Protein AF-A0A8T7D596-F1 (afdb_monomer)

Structure (mmCIF, N/CA/C/O backbone):
data_AF-A0A8T7D596-F1
#
_entry.id   AF-A0A8T7D596-F1
#
loop_
_atom_site.group_PDB
_atom_site.id
_atom_site.type_symbol
_atom_site.label_atom_id
_atom_site.label_alt_id
_atom_site.label_comp_id
_atom_site.label_asym_id
_atom_site.label_entity_id
_atom_site.label_seq_id
_atom_site.pdbx_PDB_ins_code
_atom_site.Cartn_x
_atom_site.Cartn_y
_atom_site.Cartn_z
_atom_site.occupancy
_atom_site.B_iso_or_equiv
_atom_site.auth_seq_id
_atom_site.auth_comp_id
_atom_site.auth_asym_id
_atom_site.auth_atom_id
_atom_site.pdbx_PDB_model_num
ATOM 1 N N . HIS A 1 1 ? -14.783 -29.725 -1.179 1.00 36.62 1 HIS A N 1
ATOM 2 C CA . HIS A 1 1 ? -14.283 -28.691 -2.095 1.00 36.62 1 HIS A CA 1
ATOM 3 C C . HIS A 1 1 ? -14.142 -27.415 -1.295 1.00 36.62 1 HIS A C 1
ATOM 5 O O . HIS A 1 1 ? -15.150 -26.795 -0.992 1.00 36.62 1 HIS A O 1
ATOM 11 N N . VAL A 1 2 ? -12.926 -27.113 -0.842 1.00 38.28 2 VAL A N 1
ATOM 12 C CA . VAL A 1 2 ? -12.591 -25.760 -0.389 1.00 38.28 2 VAL A CA 1
ATOM 13 C C . VAL A 1 2 ? -12.392 -24.986 -1.686 1.00 38.28 2 VAL A C 1
ATOM 15 O O . VAL A 1 2 ? -11.626 -25.445 -2.530 1.00 38.28 2 VAL A O 1
ATOM 18 N N . ALA A 1 3 ? -13.196 -23.951 -1.916 1.00 43.12 3 ALA A N 1
ATOM 19 C CA . ALA A 1 3 ? -12.991 -23.078 -3.061 1.00 43.12 3 ALA A CA 1
ATOM 20 C C . ALA A 1 3 ? -11.609 -22.438 -2.895 1.00 43.12 3 ALA A C 1
ATOM 22 O O . ALA A 1 3 ? -11.328 -21.890 -1.829 1.00 43.12 3 ALA A O 1
ATOM 23 N N . GLU A 1 4 ? -10.745 -22.577 -3.897 1.00 40.72 4 GLU A N 1
ATOM 24 C CA . GLU A 1 4 ? -9.570 -21.720 -4.026 1.00 40.72 4 GLU A CA 1
ATOM 25 C C . GLU A 1 4 ? -10.109 -20.299 -4.168 1.00 40.72 4 GLU A C 1
ATOM 27 O O . GLU A 1 4 ? -10.703 -19.947 -5.185 1.00 40.72 4 GLU A O 1
ATOM 32 N N . ILE A 1 5 ? -10.031 -19.534 -3.083 1.00 49.66 5 ILE A N 1
ATOM 33 C CA . ILE A 1 5 ? -10.288 -18.100 -3.117 1.00 49.66 5 ILE A CA 1
ATOM 34 C C . ILE A 1 5 ? -9.067 -17.517 -3.820 1.00 49.66 5 ILE A C 1
ATOM 36 O O . ILE A 1 5 ? -7.945 -17.793 -3.389 1.00 49.66 5 ILE A O 1
ATOM 40 N N . SER A 1 6 ? -9.274 -16.779 -4.914 1.00 60.78 6 SER A N 1
ATOM 41 C CA . SER A 1 6 ? -8.172 -16.062 -5.560 1.00 60.78 6 SER A CA 1
ATOM 42 C C . SER A 1 6 ? -7.499 -15.149 -4.531 1.00 60.78 6 SER A C 1
ATOM 44 O O . SER A 1 6 ? -8.153 -14.651 -3.604 1.00 60.78 6 SER A O 1
ATOM 46 N N . ASN A 1 7 ? -6.196 -14.916 -4.670 1.00 63.38 7 ASN A N 1
ATOM 47 C CA . ASN A 1 7 ? -5.487 -13.978 -3.797 1.00 63.38 7 ASN A CA 1
ATOM 48 C C . ASN A 1 7 ? -6.149 -12.584 -3.837 1.00 63.38 7 ASN A C 1
ATOM 50 O O . ASN A 1 7 ? -6.273 -11.938 -2.795 1.00 63.38 7 ASN A O 1
ATOM 54 N N . ASP A 1 8 ? -6.697 -12.192 -4.988 1.00 63.66 8 ASP A N 1
ATOM 55 C CA . ASP A 1 8 ? -7.373 -10.905 -5.201 1.00 63.66 8 ASP A CA 1
ATOM 56 C C . ASP A 1 8 ? -8.656 -10.778 -4.369 1.00 63.66 8 ASP A C 1
ATOM 58 O O . ASP A 1 8 ? -8.871 -9.777 -3.684 1.00 63.66 8 ASP A O 1
ATOM 62 N N . ASP A 1 9 ? -9.479 -11.833 -4.342 1.00 72.81 9 ASP A N 1
ATOM 63 C CA . ASP A 1 9 ? -10.715 -11.880 -3.550 1.00 72.81 9 ASP A CA 1
ATOM 64 C C . ASP A 1 9 ? -10.412 -11.817 -2.044 1.00 72.81 9 ASP A C 1
ATOM 66 O O . ASP A 1 9 ? -11.162 -11.225 -1.257 1.00 72.81 9 ASP A O 1
ATOM 70 N N . SER A 1 10 ? -9.286 -12.407 -1.632 1.00 76.56 10 SER A N 1
ATOM 71 C CA . SER A 1 10 ? -8.830 -12.386 -0.240 1.00 76.56 10 SER A CA 1
ATOM 72 C C . SER A 1 10 ? -8.389 -10.982 0.183 1.00 76.56 10 SER A C 1
ATOM 74 O O . SER A 1 10 ? -8.776 -10.521 1.258 1.00 76.56 10 SER A O 1
ATOM 76 N N . ILE A 1 11 ? -7.641 -10.273 -0.668 1.00 77.00 11 ILE A N 1
ATOM 77 C CA . ILE A 1 11 ? -7.173 -8.903 -0.404 1.00 77.00 11 ILE A CA 1
ATOM 78 C C . ILE A 1 11 ? -8.340 -7.909 -0.405 1.00 77.00 11 ILE A C 1
ATOM 80 O O . ILE A 1 11 ? -8.472 -7.126 0.538 1.00 77.00 11 ILE A O 1
ATOM 84 N N . ALA A 1 12 ? -9.245 -7.994 -1.385 1.00 80.75 12 ALA A N 1
ATOM 85 C CA . ALA A 1 12 ? -10.454 -7.171 -1.431 1.00 80.75 12 ALA A CA 1
ATOM 86 C C . ALA A 1 12 ? -11.304 -7.325 -0.157 1.00 80.75 12 ALA A C 1
ATOM 88 O O . ALA A 1 12 ? -11.791 -6.343 0.408 1.00 80.75 12 ALA A O 1
ATOM 89 N N . THR A 1 13 ? -11.426 -8.556 0.349 1.00 85.94 13 THR A N 1
ATOM 90 C CA . THR A 1 13 ? -12.139 -8.837 1.603 1.00 85.94 13 THR A CA 1
ATOM 91 C C . THR A 1 13 ? -11.448 -8.200 2.815 1.00 85.94 13 THR A C 1
ATOM 93 O O . THR A 1 13 ? -12.126 -7.701 3.714 1.00 85.94 13 THR A O 1
ATOM 96 N N . ILE A 1 14 ? -10.110 -8.189 2.858 1.00 86.94 14 ILE A N 1
ATOM 97 C CA . ILE A 1 14 ? -9.341 -7.550 3.940 1.00 86.94 14 ILE A CA 1
ATOM 98 C C . ILE A 1 14 ? -9.596 -6.039 3.969 1.00 86.94 14 ILE A C 1
ATOM 100 O O . ILE A 1 14 ? -9.818 -5.491 5.051 1.00 86.94 14 ILE A O 1
ATOM 104 N N . ILE A 1 15 ? -9.599 -5.385 2.805 1.00 86.56 15 ILE A N 1
ATOM 105 C CA . ILE A 1 15 ? -9.846 -3.940 2.682 1.00 86.56 15 ILE A CA 1
ATOM 106 C C . ILE A 1 15 ? -11.251 -3.605 3.184 1.00 86.56 15 ILE A C 1
ATOM 108 O O . ILE A 1 15 ? -11.392 -2.830 4.128 1.00 86.56 15 ILE A O 1
ATOM 112 N N . GLN A 1 16 ? -12.273 -4.282 2.652 1.00 88.88 16 GLN A N 1
ATOM 113 C CA . GLN A 1 16 ? -13.666 -4.081 3.068 1.00 88.88 16 GLN A CA 1
ATOM 114 C C . GLN A 1 16 ? -13.861 -4.308 4.571 1.00 88.88 16 GLN A C 1
ATOM 116 O O . GLN A 1 16 ? -14.632 -3.604 5.226 1.00 88.88 16 GLN A O 1
ATOM 121 N N . LEU A 1 17 ? -13.157 -5.290 5.144 1.00 91.62 17 LEU A N 1
ATOM 122 C CA . LEU A 1 17 ? -13.192 -5.532 6.580 1.00 91.62 17 LEU A CA 1
ATOM 123 C C . LEU A 1 17 ? -12.583 -4.364 7.365 1.00 91.62 17 LEU A C 1
ATOM 125 O O . LEU A 1 17 ? -13.165 -3.962 8.372 1.00 91.62 17 LEU A O 1
ATOM 129 N N . GLN A 1 18 ? -11.437 -3.821 6.943 1.00 92.06 18 GL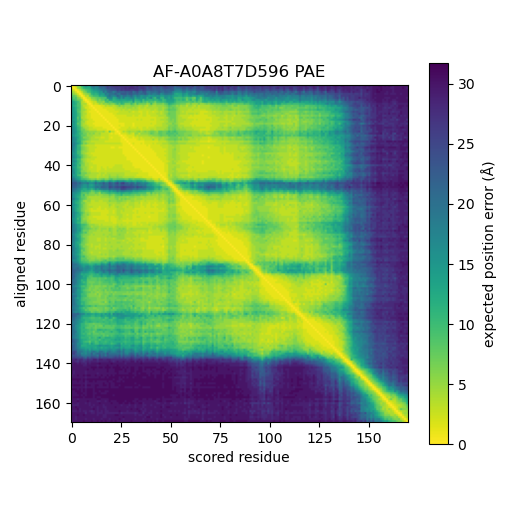N A N 1
ATOM 130 C CA . GLN A 1 18 ? -10.836 -2.670 7.625 1.00 92.06 18 GLN A CA 1
ATOM 131 C C . GLN A 1 18 ? -11.708 -1.420 7.507 1.00 92.06 18 GLN A C 1
ATOM 133 O O . GLN A 1 18 ? -11.946 -0.765 8.520 1.00 92.06 18 GLN A O 1
ATOM 138 N N . GLU A 1 19 ? -12.260 -1.134 6.330 1.00 92.44 19 GLU A N 1
ATOM 139 C CA . GLU A 1 19 ? -13.207 -0.031 6.129 1.00 92.44 19 GLU A CA 1
ATOM 140 C C . GLU A 1 19 ? -14.424 -0.176 7.046 1.00 92.44 19 GLU A C 1
ATOM 142 O O . GLU A 1 19 ? -14.762 0.739 7.800 1.00 92.44 19 GLU A O 1
ATOM 147 N N . TRP A 1 20 ? -15.031 -1.366 7.091 1.00 94.81 20 TRP A N 1
ATOM 148 C CA . TRP A 1 20 ? -16.153 -1.633 7.987 1.00 94.81 20 TRP A CA 1
ATOM 149 C C . TRP A 1 20 ? -15.770 -1.462 9.465 1.00 94.81 20 TRP A C 1
ATOM 151 O O . TRP A 1 20 ? -16.541 -0.895 10.247 1.00 94.81 20 TRP A O 1
ATOM 161 N N . ILE A 1 21 ? -14.571 -1.902 9.867 1.00 92.25 21 ILE A N 1
ATOM 162 C CA . ILE A 1 21 ? -14.059 -1.688 11.227 1.00 92.25 21 ILE A CA 1
ATOM 163 C C . ILE A 1 21 ? -13.954 -0.193 11.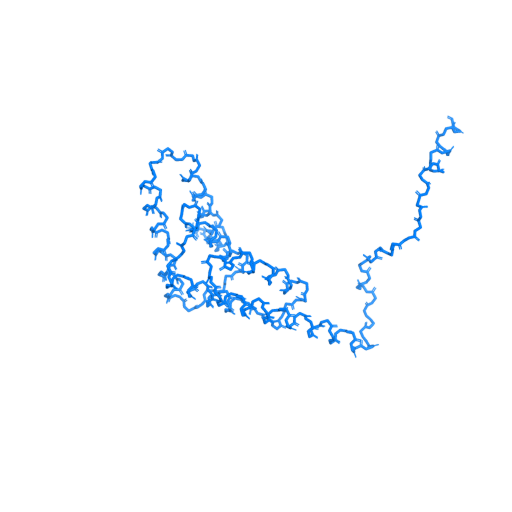526 1.00 92.25 21 ILE A C 1
ATOM 165 O O . ILE A 1 21 ? -14.377 0.252 12.597 1.00 92.25 21 ILE A O 1
ATOM 169 N N . VAL A 1 22 ? -13.424 0.598 10.601 1.00 91.19 22 VAL A N 1
ATOM 170 C CA . VAL A 1 22 ? -13.226 2.034 10.791 1.00 91.19 22 VAL A CA 1
ATOM 171 C C . VAL A 1 22 ? -14.551 2.786 10.826 1.00 91.19 22 VAL A C 1
ATOM 173 O O . VAL A 1 22 ? -14.741 3.618 11.718 1.00 91.19 22 VAL A O 1
ATOM 176 N N . GLU A 1 23 ? -15.484 2.464 9.940 1.00 92.50 23 GLU A N 1
ATOM 177 C CA . GLU A 1 23 ? -16.686 3.270 9.722 1.00 92.50 23 GLU A CA 1
ATOM 178 C C . GLU A 1 23 ? -17.916 2.779 10.493 1.00 92.50 23 GLU A C 1
ATOM 180 O O . GLU A 1 23 ? -18.731 3.593 10.922 1.00 92.50 23 GLU A O 1
ATOM 185 N N . SER A 1 24 ? -18.055 1.466 10.699 1.00 91.75 24 SER A N 1
ATOM 186 C CA . SER A 1 24 ? -19.348 0.847 11.040 1.00 91.75 24 SER A CA 1
ATOM 187 C C . SER A 1 24 ? -19.345 -0.070 12.270 1.00 91.75 24 SER A C 1
ATOM 189 O O . SER A 1 24 ? -20.412 -0.471 12.725 1.00 91.75 24 SER A O 1
ATOM 191 N N . SER A 1 25 ? -18.186 -0.428 12.831 1.00 89.62 25 SER A N 1
ATOM 192 C CA . SER A 1 25 ? -18.099 -1.477 13.870 1.00 89.62 25 SER A CA 1
ATOM 193 C C . SER A 1 25 ? -18.516 -1.078 15.291 1.00 89.62 25 SER A C 1
ATOM 195 O O . SER A 1 25 ? -18.495 -1.926 16.183 1.00 89.62 25 SER A O 1
ATOM 197 N N . ASP A 1 26 ? -18.819 0.198 15.547 1.00 95.50 26 ASP A N 1
ATOM 198 C CA . ASP A 1 26 ? -18.981 0.779 16.894 1.00 95.50 26 ASP A CA 1
ATOM 199 C C . ASP A 1 26 ? -17.784 0.551 17.849 1.00 95.50 26 ASP A C 1
ATOM 201 O O . ASP A 1 26 ? -17.855 0.864 19.042 1.00 95.50 26 ASP A O 1
ATOM 205 N N . TRP A 1 27 ? -16.651 0.031 17.357 1.00 95.56 27 TRP A N 1
ATOM 206 C CA . TRP A 1 27 ? -15.475 -0.212 18.185 1.00 95.56 27 TRP A CA 1
ATOM 207 C C . TRP A 1 27 ? -14.892 1.101 18.692 1.00 95.56 27 TRP A C 1
ATOM 209 O O . TRP A 1 27 ? -14.858 2.121 17.996 1.00 95.56 27 TRP A O 1
ATOM 219 N N . ASN A 1 28 ? -14.376 1.077 19.919 1.00 95.75 28 ASN A N 1
ATOM 220 C CA . ASN A 1 28 ? -13.604 2.211 20.401 1.00 95.75 28 ASN A CA 1
ATOM 221 C C . ASN A 1 28 ? -12.280 2.313 19.623 1.00 95.75 28 ASN A C 1
ATOM 223 O O . ASN A 1 28 ? -11.798 1.348 19.027 1.00 95.75 28 ASN A O 1
ATOM 227 N N . TYR A 1 29 ? -11.666 3.495 19.663 1.00 92.94 29 TYR A N 1
ATOM 228 C CA . TYR A 1 29 ? -10.413 3.759 18.955 1.00 92.94 29 TYR A CA 1
ATOM 229 C C . TYR A 1 29 ? -9.295 2.761 19.311 1.00 92.94 29 TYR A C 1
ATOM 231 O O . TYR A 1 29 ? -8.551 2.331 18.436 1.00 92.94 29 TYR A O 1
ATOM 239 N N . GLY A 1 30 ? -9.197 2.345 20.578 1.00 94.88 30 GLY A N 1
ATOM 240 C CA . GLY A 1 30 ? -8.173 1.397 21.021 1.00 94.88 30 GLY A CA 1
ATOM 241 C C . GLY A 1 30 ? -8.318 0.009 20.393 1.00 94.88 30 GLY A C 1
ATOM 242 O O . GLY A 1 30 ? -7.314 -0.610 20.041 1.00 94.88 30 GLY A O 1
ATOM 243 N N . ASP A 1 31 ? -9.549 -0.468 20.216 1.00 95.12 31 ASP A N 1
ATOM 244 C CA . ASP A 1 31 ? -9.825 -1.758 19.582 1.00 95.12 31 ASP A CA 1
ATOM 245 C C . ASP A 1 31 ? -9.600 -1.703 18.066 1.00 95.12 31 ASP A C 1
ATOM 247 O O . ASP A 1 31 ? -9.000 -2.626 17.513 1.00 95.12 31 ASP A O 1
ATOM 251 N N . LYS A 1 32 ? -9.956 -0.586 17.416 1.00 94.38 32 LYS A N 1
ATOM 252 C CA . LYS A 1 32 ? -9.621 -0.329 16.004 1.00 94.38 32 LYS A CA 1
ATOM 253 C C . LYS A 1 32 ? -8.108 -0.384 15.775 1.00 94.38 32 LYS A C 1
ATOM 255 O O . LYS A 1 32 ? -7.639 -1.166 14.953 1.00 94.38 32 LYS A O 1
ATOM 260 N N . VAL A 1 33 ? -7.331 0.355 16.573 1.00 93.31 33 VAL A N 1
ATOM 261 C CA . VAL A 1 33 ? -5.858 0.345 16.495 1.00 93.31 33 VAL A CA 1
ATOM 262 C C . VAL A 1 33 ? -5.292 -1.057 16.729 1.00 93.31 33 VAL A C 1
ATOM 264 O O . VAL A 1 33 ? -4.373 -1.474 16.031 1.00 93.31 33 VAL A O 1
ATOM 267 N N . ARG A 1 34 ? -5.827 -1.819 17.693 1.00 93.19 34 ARG A N 1
ATOM 268 C CA . ARG A 1 34 ? -5.361 -3.194 17.945 1.00 93.19 34 ARG A CA 1
ATOM 269 C C . ARG A 1 34 ? -5.620 -4.105 16.743 1.00 93.19 34 ARG A C 1
ATOM 271 O O . ARG A 1 34 ? -4.784 -4.956 16.439 1.00 93.19 34 ARG A O 1
ATOM 278 N N . SER A 1 35 ? -6.755 -3.925 16.075 1.00 94.12 35 SER A N 1
ATOM 279 C CA . SER A 1 35 ? -7.092 -4.660 14.858 1.00 94.12 35 SER A CA 1
ATOM 280 C C . SER A 1 35 ? -6.127 -4.344 13.719 1.00 94.12 35 SER A C 1
ATOM 282 O O . SER A 1 35 ? -5.560 -5.267 13.139 1.00 94.12 35 SER A O 1
ATOM 284 N N . GLU A 1 36 ? -5.871 -3.062 13.455 1.00 93.31 36 GLU A N 1
ATOM 285 C CA . GLU A 1 36 ? -4.909 -2.640 12.429 1.00 93.31 36 GLU A CA 1
ATOM 286 C C . GLU A 1 36 ? -3.505 -3.184 12.724 1.00 93.31 36 GLU A C 1
ATOM 288 O O . GLU A 1 36 ? -2.853 -3.748 11.852 1.00 93.31 36 GLU A O 1
ATOM 293 N N . MET A 1 37 ? -3.047 -3.103 13.978 1.00 91.69 37 MET A N 1
ATOM 294 C CA . MET A 1 37 ? -1.738 -3.638 14.376 1.00 91.69 37 MET A CA 1
ATOM 295 C C . MET A 1 37 ? -1.646 -5.156 14.198 1.00 91.69 37 MET A C 1
ATOM 297 O O . MET A 1 37 ? -0.579 -5.672 13.868 1.00 91.69 37 MET A O 1
ATOM 301 N N . SER A 1 38 ? -2.757 -5.872 14.386 1.00 93.31 38 SER A N 1
ATOM 302 C CA . SER A 1 38 ? -2.817 -7.315 14.135 1.00 93.31 38 SER A CA 1
ATOM 303 C C . SER A 1 38 ? -2.708 -7.618 12.639 1.00 93.31 38 SER A C 1
ATOM 305 O O . SER A 1 38 ? -1.963 -8.519 12.259 1.00 93.31 38 SER A O 1
ATOM 307 N N . LEU A 1 39 ? -3.379 -6.830 11.790 1.00 93.31 39 LEU A N 1
ATOM 308 C CA . LEU A 1 39 ? -3.257 -6.934 10.334 1.00 93.31 39 LEU A CA 1
ATOM 309 C C . LEU A 1 39 ? -1.828 -6.627 9.865 1.00 93.31 39 LEU A C 1
ATOM 311 O O . LEU A 1 39 ? -1.249 -7.403 9.113 1.00 93.31 39 LEU A O 1
ATOM 315 N N . ARG A 1 40 ? -1.217 -5.550 10.368 1.00 93.31 40 ARG A N 1
ATOM 316 C CA . ARG A 1 40 ? 0.178 -5.187 10.068 1.00 93.31 40 ARG A CA 1
ATOM 317 C C . ARG A 1 40 ? 1.162 -6.291 10.436 1.00 93.31 40 ARG A C 1
ATOM 319 O O . ARG A 1 40 ? 2.069 -6.578 9.664 1.00 93.31 40 ARG A O 1
ATOM 326 N N . ALA A 1 41 ? 0.990 -6.913 11.602 1.00 90.81 41 ALA A N 1
ATOM 327 C CA . ALA A 1 41 ? 1.841 -8.018 12.033 1.00 90.81 41 ALA A CA 1
ATOM 328 C C . ALA A 1 41 ? 1.669 -9.260 11.144 1.00 90.81 41 ALA A C 1
ATOM 330 O O . ALA A 1 41 ? 2.657 -9.919 10.820 1.00 90.81 41 ALA A O 1
ATOM 331 N N . ALA A 1 42 ? 0.434 -9.559 10.726 1.00 89.75 42 ALA A N 1
ATOM 332 C CA . ALA A 1 42 ? 0.152 -10.651 9.801 1.00 89.75 42 ALA A CA 1
ATOM 333 C C . ALA A 1 42 ? 0.787 -10.402 8.424 1.00 89.75 42 ALA A C 1
ATOM 335 O O . ALA A 1 42 ? 1.490 -11.274 7.924 1.00 89.75 42 ALA A O 1
ATOM 336 N N . LEU A 1 43 ? 0.627 -9.200 7.861 1.00 88.81 43 LEU A N 1
ATOM 337 C CA . LEU A 1 43 ? 1.249 -8.834 6.585 1.00 88.81 43 LEU A CA 1
ATOM 338 C C . LEU A 1 43 ? 2.771 -8.851 6.661 1.00 88.81 43 LEU A C 1
ATOM 340 O O . LEU A 1 43 ? 3.408 -9.391 5.768 1.00 88.81 43 LEU A O 1
ATOM 344 N N . LEU A 1 44 ? 3.367 -8.327 7.736 1.00 88.31 44 LEU A N 1
ATOM 345 C CA . LEU A 1 44 ? 4.817 -8.391 7.911 1.00 88.31 44 LEU A CA 1
ATOM 346 C C . LEU A 1 44 ? 5.306 -9.844 7.902 1.00 88.31 44 LEU A C 1
ATOM 348 O O . LEU A 1 44 ? 6.307 -10.148 7.260 1.00 88.31 44 LEU A O 1
ATOM 352 N N . SER A 1 45 ? 4.592 -10.741 8.588 1.00 86.69 45 SER A N 1
ATOM 353 C CA . SER A 1 45 ? 4.905 -12.169 8.580 1.00 86.69 45 SER A CA 1
ATOM 354 C C . SER A 1 45 ? 4.780 -12.762 7.179 1.00 86.69 45 SER A C 1
ATOM 356 O O . SER A 1 45 ? 5.666 -13.506 6.773 1.00 86.69 45 SER A O 1
ATOM 358 N N . GLU A 1 46 ? 3.716 -12.443 6.447 1.00 84.69 46 GLU A N 1
ATOM 359 C CA . GLU A 1 46 ? 3.449 -12.998 5.118 1.00 84.69 46 GLU A CA 1
ATOM 360 C C . GLU A 1 46 ? 4.489 -12.533 4.089 1.00 84.69 46 GLU A C 1
ATOM 362 O O . GLU A 1 46 ? 5.149 -13.361 3.460 1.00 84.69 46 GLU A O 1
ATOM 367 N N . LEU A 1 47 ? 4.718 -11.217 4.013 1.00 82.56 47 LEU A N 1
ATOM 368 C CA . LEU A 1 47 ? 5.684 -10.590 3.105 1.00 82.56 47 LEU A CA 1
ATOM 369 C C . LEU A 1 47 ? 7.135 -10.996 3.415 1.00 82.56 47 LEU A C 1
ATOM 371 O O . LEU A 1 47 ? 7.970 -11.028 2.518 1.00 82.56 47 LEU A O 1
ATOM 375 N N . SER A 1 48 ? 7.447 -11.323 4.676 1.00 78.56 48 SER A N 1
ATOM 376 C CA . SER A 1 48 ? 8.794 -11.764 5.075 1.00 78.56 48 SER A CA 1
ATOM 377 C C . SER A 1 48 ? 9.028 -13.271 4.923 1.00 78.56 48 SER A C 1
ATOM 379 O O . SER A 1 48 ? 10.181 -13.699 4.866 1.00 78.56 48 SER A O 1
ATOM 381 N N . SER A 1 49 ? 7.972 -14.095 4.944 1.00 70.25 49 SER A N 1
ATOM 382 C CA . SER A 1 49 ? 8.092 -15.565 5.015 1.00 70.25 49 SER A CA 1
ATOM 383 C C . SER A 1 49 ? 7.975 -16.247 3.659 1.00 70.25 49 SER A C 1
ATOM 385 O O . SER A 1 49 ? 8.610 -17.281 3.443 1.00 70.25 49 SER A O 1
ATOM 387 N N . ASN A 1 50 ? 7.180 -15.684 2.753 1.00 57.34 50 ASN A N 1
ATOM 388 C CA . ASN A 1 50 ? 7.017 -16.214 1.412 1.00 57.34 50 ASN A CA 1
ATOM 389 C C . ASN A 1 50 ? 7.944 -15.446 0.478 1.00 57.34 50 ASN A C 1
ATOM 391 O O . ASN A 1 50 ? 7.820 -14.233 0.336 1.00 57.34 50 ASN A O 1
ATOM 395 N N . GLY A 1 51 ? 8.908 -16.158 -0.121 1.00 56.69 51 GLY A N 1
ATOM 396 C CA . GLY A 1 51 ? 9.731 -15.611 -1.196 1.00 56.69 51 GLY A CA 1
ATOM 397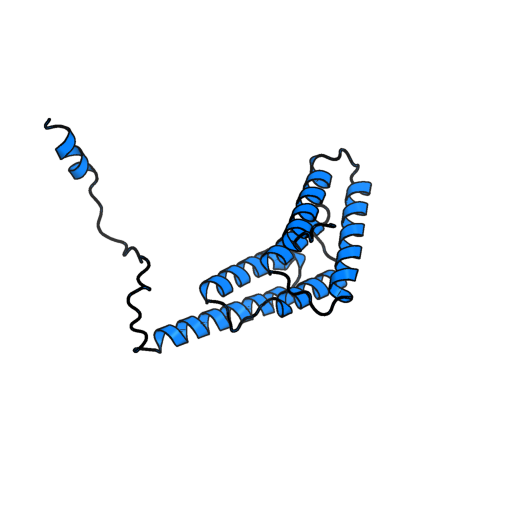 C C . GLY A 1 51 ? 8.805 -14.939 -2.198 1.00 56.69 51 GLY A C 1
ATOM 398 O O . GLY A 1 51 ? 7.904 -15.605 -2.695 1.00 56.69 51 GLY A O 1
ATOM 399 N N . TYR A 1 52 ? 8.993 -13.627 -2.335 1.00 59.38 52 TYR A N 1
ATOM 400 C CA . TYR A 1 52 ? 8.149 -12.652 -3.015 1.00 59.38 52 TYR A CA 1
ATOM 401 C C . TYR A 1 52 ? 6.938 -13.246 -3.742 1.00 59.38 52 TYR A C 1
ATOM 403 O O . TYR A 1 52 ? 7.055 -13.824 -4.822 1.00 59.38 52 TYR A O 1
ATOM 411 N N . VAL A 1 53 ? 5.773 -13.134 -3.101 1.00 59.41 53 VAL A N 1
ATOM 412 C CA . VAL A 1 53 ? 4.502 -13.532 -3.704 1.00 59.41 53 VAL A CA 1
ATOM 413 C C . VAL A 1 53 ? 4.285 -12.656 -4.936 1.00 59.41 53 VAL A C 1
ATOM 415 O O . VAL A 1 53 ? 4.397 -11.434 -4.844 1.00 59.41 53 VAL A O 1
ATOM 418 N N . ASP A 1 54 ? 3.999 -13.286 -6.072 1.00 65.75 54 ASP A N 1
ATOM 419 C CA . ASP A 1 54 ? 3.576 -12.602 -7.291 1.00 65.75 54 ASP A CA 1
ATOM 420 C C . ASP A 1 54 ? 2.178 -12.019 -7.037 1.00 65.75 54 ASP A C 1
ATOM 422 O O . ASP A 1 54 ? 1.160 -12.705 -7.140 1.00 65.75 54 ASP A O 1
ATOM 426 N N . VAL A 1 55 ? 2.158 -10.793 -6.518 1.00 70.75 55 VAL A N 1
ATOM 427 C CA . VAL A 1 55 ? 0.957 -10.020 -6.198 1.00 70.75 55 VAL A CA 1
ATOM 428 C C . VAL A 1 55 ? 0.957 -8.819 -7.118 1.00 70.75 55 VAL A C 1
ATOM 430 O O . VAL A 1 55 ? 1.970 -8.129 -7.222 1.00 70.75 55 VAL A O 1
ATOM 433 N N . GLU A 1 56 ? -0.180 -8.553 -7.750 1.00 77.25 56 GLU A N 1
ATOM 434 C CA . GLU A 1 56 ? -0.342 -7.356 -8.564 1.00 77.25 56 GLU A CA 1
ATOM 435 C C . GLU A 1 56 ? -0.081 -6.078 -7.732 1.00 77.25 56 GLU A C 1
ATOM 437 O O . GLU A 1 56 ? -0.452 -5.968 -6.557 1.00 77.25 56 GLU A O 1
ATOM 442 N N . THR A 1 57 ? 0.578 -5.094 -8.342 1.00 78.19 57 THR A N 1
ATOM 443 C CA . THR A 1 57 ? 0.999 -3.832 -7.706 1.00 78.19 57 THR A CA 1
ATOM 444 C C . THR A 1 57 ? -0.179 -3.047 -7.122 1.00 78.19 57 THR A C 1
ATOM 446 O O . THR A 1 57 ? -0.132 -2.625 -5.964 1.00 78.19 57 THR A O 1
ATOM 449 N N . ASN A 1 58 ? -1.282 -2.948 -7.866 1.00 79.88 58 ASN A N 1
ATOM 450 C CA . ASN A 1 58 ? -2.565 -2.365 -7.444 1.00 79.88 58 ASN A CA 1
ATOM 451 C C . ASN A 1 58 ? -3.100 -2.944 -6.110 1.00 79.88 58 ASN A C 1
ATOM 453 O O . ASN A 1 58 ? -3.643 -2.217 -5.269 1.00 79.88 58 ASN A O 1
ATOM 457 N N . LEU A 1 59 ? -2.935 -4.247 -5.877 1.00 82.56 59 LEU A N 1
ATOM 458 C CA . LEU A 1 59 ? -3.372 -4.930 -4.663 1.00 82.56 59 LEU A CA 1
ATOM 459 C C . LEU A 1 59 ? -2.434 -4.616 -3.501 1.00 82.56 59 LEU A C 1
ATOM 461 O O . LEU A 1 59 ? -2.902 -4.411 -2.380 1.00 82.56 59 LEU A O 1
ATOM 465 N N . LEU A 1 60 ? -1.126 -4.513 -3.756 1.00 85.19 60 LEU A N 1
ATOM 466 C CA . LEU A 1 60 ? -0.158 -4.062 -2.753 1.00 85.19 60 LEU A CA 1
ATOM 467 C C . LEU A 1 60 ? -0.460 -2.632 -2.296 1.00 85.19 60 LEU A C 1
ATOM 469 O O . LEU A 1 60 ? -0.408 -2.354 -1.098 1.00 85.19 60 LEU A O 1
ATOM 473 N N . TYR A 1 61 ? -0.841 -1.745 -3.212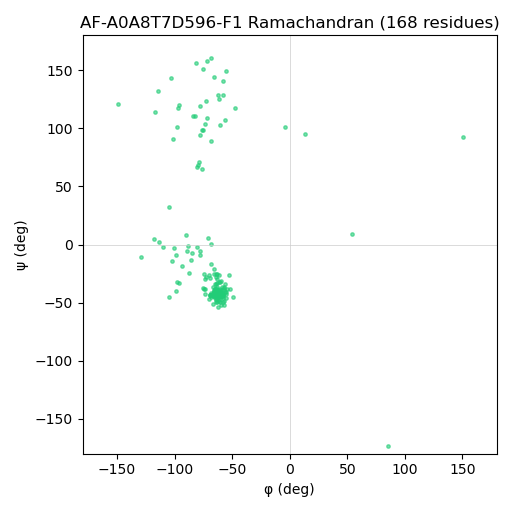 1.00 86.12 61 TYR A N 1
ATOM 474 C CA . TYR A 1 61 ? -1.224 -0.370 -2.882 1.00 86.12 61 TYR A CA 1
ATOM 475 C C . TYR A 1 61 ? -2.495 -0.313 -2.045 1.00 86.12 61 TYR A C 1
ATOM 477 O O . TYR A 1 61 ? -2.538 0.354 -1.010 1.00 86.12 61 TYR A O 1
ATOM 485 N N . SER A 1 62 ? -3.489 -1.111 -2.424 1.00 86.81 62 SER A N 1
ATOM 486 C CA . SER A 1 62 ? -4.734 -1.228 -1.669 1.00 86.81 62 SER A CA 1
ATOM 487 C C . SER A 1 62 ? -4.499 -1.817 -0.265 1.00 86.81 62 SER A C 1
ATOM 489 O O . SER A 1 62 ? -5.136 -1.412 0.708 1.00 86.81 62 SER A O 1
ATOM 491 N N . LEU A 1 63 ? -3.534 -2.734 -0.112 1.00 88.50 63 LEU A N 1
ATOM 492 C CA . LEU A 1 63 ? -3.109 -3.237 1.197 1.00 88.50 63 LEU A CA 1
ATOM 493 C C . LEU A 1 63 ? -2.429 -2.158 2.043 1.00 88.50 63 LEU A C 1
ATOM 495 O O . LEU A 1 63 ? -2.705 -2.086 3.242 1.00 88.50 63 LEU A O 1
ATOM 499 N N . VAL A 1 64 ? -1.562 -1.329 1.449 1.00 89.44 64 VAL A N 1
ATOM 500 C CA . VAL A 1 64 ? -0.933 -0.183 2.130 1.00 89.44 64 VAL A CA 1
ATOM 501 C C . VAL A 1 64 ? -2.001 0.782 2.643 1.00 89.44 64 VAL A C 1
ATOM 503 O O . VAL A 1 64 ? -1.935 1.202 3.801 1.00 89.44 64 VAL A O 1
ATOM 506 N N . GLU A 1 65 ? -3.009 1.087 1.828 1.00 87.94 65 GLU A N 1
ATOM 507 C CA . GLU A 1 65 ? -4.150 1.908 2.236 1.00 87.94 65 GLU A CA 1
ATOM 508 C C . GLU A 1 65 ? -4.902 1.268 3.411 1.00 87.94 65 GLU A C 1
ATOM 510 O O . GLU A 1 65 ? -5.027 1.886 4.470 1.00 87.94 65 GLU A O 1
ATOM 515 N N . ALA A 1 66 ? -5.288 -0.007 3.297 1.00 88.38 66 ALA A N 1
ATOM 516 C CA . ALA A 1 66 ? -6.022 -0.717 4.345 1.00 88.38 66 ALA A CA 1
ATOM 517 C C . ALA A 1 66 ? -5.290 -0.732 5.695 1.00 88.38 66 ALA A C 1
ATOM 519 O O . ALA A 1 66 ? -5.918 -0.576 6.745 1.00 88.38 66 ALA A O 1
ATOM 520 N N . VAL A 1 67 ? -3.961 -0.896 5.697 1.00 91.62 67 VAL A N 1
ATOM 521 C CA . VAL A 1 67 ? -3.186 -0.880 6.946 1.00 91.62 67 VAL A CA 1
ATOM 522 C C . VAL A 1 67 ? -2.886 0.509 7.482 1.00 91.62 67 VAL A C 1
ATOM 524 O O . VAL A 1 67 ? -2.269 0.600 8.544 1.00 91.62 67 VAL A O 1
ATOM 527 N N . THR A 1 68 ? -3.286 1.571 6.785 1.00 90.81 68 THR A N 1
ATOM 528 C CA . THR A 1 68 ? -3.066 2.963 7.197 1.00 90.81 68 THR A CA 1
ATOM 529 C C . THR A 1 68 ? -4.336 3.766 7.450 1.00 90.81 68 THR A C 1
ATOM 531 O O . THR A 1 68 ? -4.246 4.942 7.812 1.00 90.81 68 THR A O 1
ATOM 534 N N . LEU A 1 69 ? -5.509 3.130 7.367 1.00 90.38 69 LEU A N 1
ATOM 535 C CA . LEU A 1 69 ? -6.806 3.771 7.601 1.00 90.38 69 LEU A CA 1
ATOM 536 C C . LEU A 1 69 ? -6.960 4.378 9.007 1.00 90.38 69 LEU A C 1
ATOM 538 O O . LEU A 1 69 ? -7.665 5.375 9.167 1.00 90.38 69 LEU A O 1
ATOM 542 N N . ILE A 1 70 ? -6.332 3.806 10.043 1.00 88.69 70 ILE A N 1
ATOM 543 C CA . ILE A 1 70 ? -6.426 4.309 11.425 1.00 88.69 70 ILE A CA 1
ATOM 544 C C . ILE A 1 70 ? -5.137 5.025 11.823 1.00 88.69 70 ILE A C 1
ATOM 546 O O . ILE A 1 70 ? -5.191 6.109 12.409 1.00 88.69 70 ILE A O 1
ATOM 550 N N . ASN A 1 71 ? -3.979 4.435 11.520 1.00 88.25 71 ASN A N 1
ATOM 551 C CA . ASN A 1 71 ? -2.680 5.056 11.742 1.00 88.25 71 ASN A CA 1
ATOM 552 C C . ASN A 1 71 ? -1.945 5.263 10.409 1.00 88.25 71 ASN A C 1
ATOM 554 O O . ASN A 1 71 ? -1.481 4.296 9.819 1.00 88.25 71 ASN A O 1
ATOM 558 N N . PRO A 1 72 ? -1.702 6.501 9.962 1.00 86.19 72 PRO A N 1
ATOM 559 C CA . PRO A 1 72 ? -1.058 6.731 8.670 1.00 86.19 72 PRO A CA 1
ATOM 560 C C . PRO A 1 72 ? 0.418 6.301 8.625 1.00 86.19 72 PRO A C 1
ATOM 562 O O . PRO A 1 72 ? 0.993 6.171 7.551 1.00 86.19 72 PRO A O 1
ATOM 565 N N . MET A 1 73 ? 1.061 6.095 9.779 1.00 86.12 73 MET A N 1
ATOM 566 C CA . MET A 1 73 ? 2.492 5.801 9.847 1.00 86.12 73 MET A CA 1
ATOM 567 C C . MET A 1 73 ? 2.747 4.299 9.941 1.00 86.12 73 MET A C 1
ATOM 569 O O . MET A 1 73 ? 2.333 3.648 10.905 1.00 86.12 73 MET A O 1
ATOM 573 N N . LEU A 1 74 ? 3.477 3.762 8.965 1.00 87.38 74 LEU A N 1
ATOM 574 C CA . LEU A 1 74 ? 3.985 2.392 8.979 1.00 87.38 74 LEU A CA 1
ATOM 575 C C . LEU A 1 74 ? 5.268 2.275 9.810 1.00 87.38 74 LEU A C 1
ATOM 577 O O . LEU A 1 74 ? 5.999 3.243 10.019 1.00 87.38 74 LEU A O 1
ATOM 581 N N . THR A 1 75 ? 5.547 1.069 10.301 1.00 88.94 75 THR A N 1
ATOM 582 C CA . THR A 1 75 ? 6.849 0.756 10.900 1.00 88.94 75 THR A CA 1
ATOM 583 C C . THR A 1 75 ? 7.899 0.594 9.803 1.00 88.94 75 THR A C 1
ATOM 585 O O . THR A 1 75 ? 7.574 0.160 8.699 1.00 88.94 75 THR A O 1
ATOM 588 N N . ALA A 1 76 ? 9.163 0.893 10.113 1.00 86.50 76 ALA A N 1
ATOM 589 C CA . ALA A 1 76 ? 10.259 0.793 9.146 1.00 86.50 76 ALA A CA 1
ATOM 590 C C . ALA A 1 76 ? 10.358 -0.608 8.507 1.00 86.50 76 ALA A C 1
ATOM 592 O O . ALA A 1 76 ? 10.523 -0.719 7.298 1.00 86.50 76 ALA A O 1
ATOM 593 N N . ASP A 1 77 ? 10.176 -1.672 9.296 1.00 87.38 77 ASP A N 1
ATOM 594 C CA . ASP A 1 77 ? 10.229 -3.054 8.797 1.00 87.38 77 ASP A CA 1
ATOM 595 C C . ASP A 1 77 ? 9.122 -3.346 7.771 1.00 87.38 77 ASP A C 1
ATOM 597 O O . ASP A 1 77 ? 9.349 -4.015 6.761 1.00 87.38 77 ASP A O 1
ATOM 601 N N . LEU A 1 78 ? 7.921 -2.811 8.006 1.00 87.38 78 LEU A N 1
ATOM 602 C CA . LEU A 1 78 ? 6.784 -2.998 7.111 1.00 87.38 78 LEU A CA 1
ATOM 603 C C . LEU A 1 78 ? 6.934 -2.151 5.840 1.00 87.38 78 LEU A C 1
ATOM 605 O O . LEU A 1 78 ? 6.637 -2.647 4.758 1.00 87.38 78 LEU A O 1
ATOM 609 N N . GLN A 1 79 ? 7.464 -0.926 5.948 1.00 87.75 79 GLN A N 1
ATOM 610 C CA . GLN A 1 79 ? 7.815 -0.096 4.786 1.00 87.75 79 GLN A CA 1
ATOM 611 C C . GLN A 1 79 ? 8.811 -0.814 3.873 1.00 87.75 79 GLN A C 1
ATOM 613 O O . GLN A 1 79 ? 8.570 -0.928 2.675 1.00 87.75 79 GLN A O 1
ATOM 618 N N . VAL A 1 80 ? 9.897 -1.350 4.443 1.00 86.62 80 VAL A N 1
ATOM 619 C CA . VAL A 1 80 ? 10.908 -2.102 3.685 1.00 86.62 80 VAL A CA 1
ATOM 620 C C . VAL A 1 80 ? 10.284 -3.320 3.005 1.00 86.62 80 VAL A C 1
ATOM 622 O O . VAL A 1 80 ? 10.536 -3.545 1.825 1.00 86.62 80 VAL A O 1
ATOM 625 N N . SER A 1 81 ? 9.433 -4.066 3.714 1.00 86.62 81 SER A N 1
ATOM 626 C CA . SER A 1 81 ? 8.775 -5.258 3.164 1.00 86.62 81 SER A CA 1
ATOM 627 C C . SER A 1 81 ? 7.857 -4.919 1.984 1.00 86.62 81 SER A C 1
ATOM 629 O O . SER A 1 81 ? 7.909 -5.593 0.956 1.00 86.62 81 SER A O 1
ATOM 631 N N . PHE A 1 82 ? 7.062 -3.849 2.089 1.00 87.56 82 PHE A N 1
ATOM 632 C CA . PHE A 1 82 ? 6.221 -3.382 0.984 1.00 87.56 82 PHE A CA 1
ATOM 633 C C . PHE A 1 82 ? 7.054 -2.941 -0.216 1.00 87.56 82 PHE A C 1
ATOM 635 O O . PHE A 1 82 ? 6.804 -3.407 -1.320 1.00 87.56 82 PHE A O 1
ATOM 642 N N . VAL A 1 83 ? 8.074 -2.106 -0.006 1.00 85.81 83 VAL A N 1
ATOM 643 C CA . VAL A 1 83 ? 8.937 -1.608 -1.090 1.00 85.81 83 VAL A CA 1
ATOM 644 C C . VAL A 1 83 ? 9.594 -2.759 -1.844 1.00 85.81 83 VAL A C 1
ATOM 646 O O . VAL A 1 83 ? 9.571 -2.774 -3.069 1.00 85.81 83 VAL A O 1
ATOM 649 N N . GLN A 1 84 ? 10.143 -3.740 -1.125 1.00 84.38 84 GLN A N 1
ATOM 650 C CA . GLN A 1 84 ? 10.791 -4.893 -1.750 1.00 84.38 84 GLN A CA 1
ATOM 651 C C . GLN A 1 84 ? 9.798 -5.780 -2.509 1.00 84.38 84 GLN A C 1
ATOM 653 O O . GLN A 1 84 ? 10.138 -6.308 -3.563 1.00 84.38 84 GLN A O 1
ATOM 658 N N . THR A 1 85 ? 8.579 -5.941 -1.989 1.00 84.94 85 THR A N 1
ATOM 659 C CA . THR A 1 85 ? 7.538 -6.733 -2.663 1.00 84.94 85 THR A CA 1
ATOM 660 C C . THR A 1 85 ? 7.056 -6.033 -3.927 1.00 84.94 85 THR A C 1
ATOM 662 O O . THR A 1 85 ? 6.960 -6.674 -4.967 1.00 84.94 85 THR A O 1
ATOM 665 N N . ILE A 1 86 ? 6.840 -4.716 -3.867 1.00 83.62 86 ILE A N 1
ATOM 666 C CA . ILE A 1 86 ? 6.478 -3.907 -5.034 1.00 83.62 86 ILE A CA 1
ATOM 667 C C . ILE A 1 86 ? 7.585 -3.997 -6.089 1.00 83.62 86 ILE A C 1
ATOM 669 O O . ILE A 1 86 ? 7.311 -4.321 -7.241 1.00 83.62 86 ILE A O 1
ATOM 673 N N . GLU A 1 87 ? 8.842 -3.783 -5.691 1.00 80.94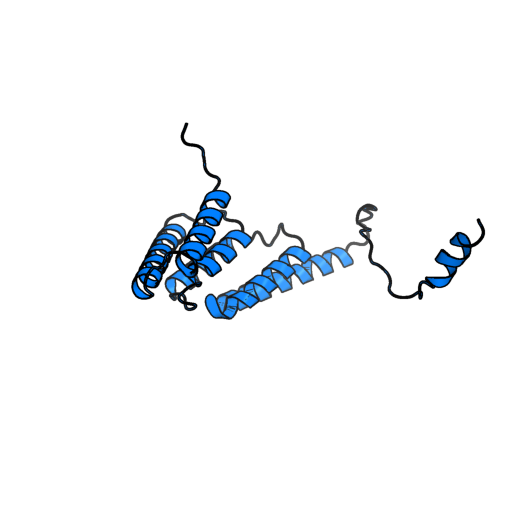 87 GLU A N 1
ATOM 674 C CA . GLU A 1 87 ? 9.990 -3.873 -6.594 1.00 80.94 87 GLU A CA 1
ATOM 675 C C . GLU A 1 87 ? 10.099 -5.246 -7.271 1.00 80.94 87 GLU A C 1
ATOM 677 O O . GLU A 1 87 ? 10.457 -5.307 -8.443 1.00 80.94 87 GLU A O 1
ATOM 682 N N . TYR A 1 88 ? 9.764 -6.329 -6.566 1.00 79.88 88 TYR A N 1
ATOM 683 C CA . TYR A 1 88 ? 9.748 -7.670 -7.146 1.00 79.88 88 TYR A CA 1
ATOM 684 C C . TYR A 1 88 ? 8.561 -7.905 -8.087 1.00 79.88 88 TYR A C 1
ATOM 686 O O . TYR A 1 88 ? 8.736 -8.497 -9.147 1.00 79.88 88 TYR A O 1
ATOM 694 N N . SER A 1 89 ? 7.362 -7.449 -7.712 1.00 77.44 89 SER A N 1
ATOM 69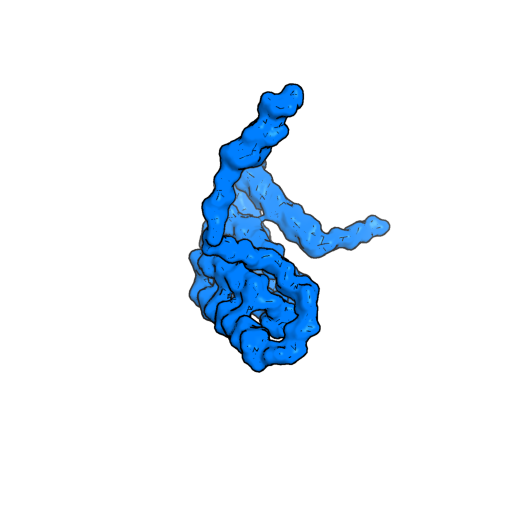5 C CA . SER A 1 89 ? 6.151 -7.598 -8.536 1.00 77.44 89 SER A CA 1
ATOM 696 C C . SER A 1 89 ? 6.220 -6.801 -9.843 1.00 77.44 89 SER A C 1
ATOM 698 O O . SER A 1 89 ? 5.596 -7.162 -10.841 1.00 77.44 89 SER A O 1
ATOM 700 N N . MET A 1 90 ? 7.012 -5.726 -9.864 1.00 74.81 90 MET A N 1
ATOM 701 C CA . MET A 1 90 ? 7.192 -4.880 -11.034 1.00 74.81 90 MET A CA 1
ATOM 702 C C . MET A 1 90 ? 8.096 -5.554 -12.069 1.00 74.81 90 MET A C 1
ATOM 704 O O . MET A 1 90 ? 9.323 -5.471 -12.020 1.00 74.81 90 MET A O 1
ATOM 708 N N . HIS A 1 91 ? 7.472 -6.167 -13.072 1.00 69.69 91 HIS A N 1
ATOM 709 C CA . HIS A 1 91 ? 8.139 -6.704 -14.257 1.00 69.69 91 HIS A CA 1
ATOM 710 C C . HIS A 1 91 ? 8.440 -5.570 -15.253 1.00 69.69 91 HIS A C 1
ATOM 712 O O . HIS A 1 91 ? 7.840 -5.476 -16.319 1.00 69.69 91 HIS A O 1
ATOM 718 N N . ILE A 1 92 ? 9.364 -4.676 -14.880 1.00 65.19 92 ILE A N 1
ATOM 719 C CA . ILE A 1 92 ? 9.662 -3.399 -15.565 1.00 65.19 92 ILE A CA 1
ATOM 720 C C . ILE A 1 92 ? 9.943 -3.555 -17.076 1.00 65.19 92 ILE A C 1
ATOM 722 O O . ILE A 1 92 ? 9.708 -2.624 -17.844 1.00 65.19 92 ILE A O 1
ATOM 726 N N . ASP A 1 93 ? 10.409 -4.723 -17.518 1.00 63.69 93 ASP A N 1
ATOM 727 C CA . ASP A 1 93 ? 10.761 -4.983 -18.918 1.00 63.69 93 ASP A CA 1
ATOM 728 C C . ASP A 1 93 ? 9.582 -5.419 -19.811 1.00 63.69 93 ASP A C 1
ATOM 730 O O . ASP A 1 93 ? 9.717 -5.407 -21.034 1.00 63.69 93 ASP A O 1
ATOM 734 N N . GLU A 1 94 ? 8.433 -5.790 -19.237 1.00 64.44 94 GLU A N 1
ATOM 735 C CA . GLU A 1 94 ? 7.282 -6.346 -19.977 1.00 64.44 94 GLU A CA 1
ATOM 736 C C . GLU A 1 94 ? 6.072 -5.394 -20.040 1.00 64.44 94 GLU A C 1
ATOM 738 O O . GLU A 1 94 ? 5.064 -5.698 -20.682 1.00 64.44 94 GLU A O 1
ATOM 743 N N . ILE A 1 95 ? 6.172 -4.229 -19.396 1.00 71.44 95 ILE A N 1
ATOM 744 C CA . ILE A 1 95 ? 5.073 -3.280 -19.189 1.00 71.44 95 ILE A CA 1
ATOM 745 C C . ILE A 1 95 ? 5.198 -2.092 -20.159 1.00 71.44 95 ILE A C 1
ATOM 747 O O . ILE A 1 95 ? 6.295 -1.629 -20.467 1.00 71.44 95 ILE A O 1
ATOM 751 N N . ASP A 1 96 ? 4.068 -1.579 -20.659 1.00 79.19 96 ASP A N 1
ATOM 752 C CA . ASP A 1 96 ? 4.068 -0.400 -21.530 1.00 79.19 96 ASP A CA 1
ATOM 753 C C . ASP A 1 96 ? 4.394 0.912 -20.783 1.00 79.19 96 ASP A C 1
ATOM 755 O O . ASP A 1 96 ? 4.220 1.039 -19.570 1.00 79.19 96 ASP A O 1
ATOM 759 N N . ALA A 1 97 ? 4.859 1.923 -21.524 1.00 79.25 97 ALA A N 1
ATOM 760 C CA . ALA A 1 97 ? 5.272 3.208 -20.954 1.00 79.25 97 ALA A CA 1
ATOM 761 C C . ALA A 1 97 ? 4.150 3.925 -20.176 1.00 79.25 97 ALA A C 1
ATOM 763 O O . ALA A 1 97 ? 4.410 4.524 -19.134 1.00 79.25 97 ALA A O 1
ATOM 764 N N . ASN A 1 98 ? 2.895 3.833 -20.633 1.00 81.19 98 ASN A N 1
ATOM 765 C CA . ASN A 1 98 ? 1.759 4.477 -19.964 1.00 81.19 98 ASN A CA 1
ATOM 766 C C . ASN A 1 98 ? 1.496 3.865 -18.586 1.00 81.19 98 ASN A C 1
ATOM 768 O O . ASN A 1 98 ? 1.233 4.584 -17.623 1.00 81.19 98 ASN A O 1
ATOM 772 N N . THR A 1 99 ? 1.581 2.541 -18.495 1.00 81.00 99 THR A N 1
ATOM 773 C CA . THR A 1 99 ? 1.400 1.802 -17.250 1.00 81.00 99 THR A CA 1
ATOM 774 C C . THR A 1 99 ? 2.539 2.122 -16.289 1.00 81.00 99 THR A C 1
ATOM 776 O O . THR A 1 99 ? 2.276 2.465 -15.143 1.00 81.00 99 THR A O 1
ATOM 779 N N . LEU A 1 100 ? 3.791 2.160 -16.764 1.00 81.06 100 LEU A N 1
ATOM 780 C CA . LEU A 1 100 ? 4.937 2.584 -15.948 1.00 81.06 100 LEU A CA 1
ATOM 781 C C . LEU A 1 100 ? 4.783 4.016 -15.403 1.00 81.06 100 LEU A C 1
ATOM 783 O O . LEU A 1 100 ? 5.123 4.268 -14.246 1.00 81.06 100 LEU A O 1
ATOM 787 N N . PHE A 1 101 ? 4.243 4.953 -16.193 1.00 83.00 101 PHE A N 1
ATOM 788 C CA . PHE A 1 101 ? 3.942 6.308 -15.715 1.00 83.00 101 PHE A CA 1
ATOM 789 C C . PHE A 1 101 ? 2.843 6.330 -14.648 1.00 83.00 101 PHE A C 1
ATOM 791 O O . PHE A 1 101 ? 2.986 7.051 -13.658 1.00 83.00 101 PHE A O 1
ATOM 798 N N . SER A 1 102 ? 1.769 5.556 -14.838 1.00 84.00 102 SER A N 1
ATOM 799 C CA . SER A 1 102 ? 0.676 5.444 -13.863 1.00 84.00 102 SER A CA 1
ATOM 800 C C . SER A 1 102 ? 1.183 4.878 -12.537 1.00 84.00 102 SER A C 1
ATOM 802 O O . SER A 1 102 ? 0.971 5.475 -11.486 1.00 84.00 102 SER A O 1
ATOM 804 N N . GLU A 1 103 ? 1.942 3.787 -12.595 1.00 84.00 103 GLU A N 1
ATOM 805 C CA . GLU A 1 103 ? 2.561 3.143 -11.434 1.00 84.00 103 GLU A CA 1
ATOM 806 C C . GLU A 1 103 ? 3.526 4.096 -10.708 1.00 84.00 103 GLU A C 1
ATOM 808 O O . GLU A 1 103 ? 3.479 4.241 -9.487 1.00 84.00 103 GLU A O 1
ATOM 813 N N . ALA A 1 104 ? 4.360 4.840 -11.447 1.00 84.50 104 ALA A N 1
ATOM 814 C CA . ALA A 1 104 ? 5.235 5.854 -10.858 1.00 84.50 104 ALA A CA 1
ATOM 815 C C . ALA A 1 104 ? 4.450 6.961 -10.133 1.00 84.50 104 ALA A C 1
ATOM 817 O O . ALA A 1 104 ? 4.882 7.441 -9.084 1.00 84.50 104 ALA A O 1
ATOM 818 N N . GLN A 1 105 ? 3.302 7.372 -10.678 1.00 85.69 105 GLN A N 1
ATOM 819 C CA . GLN A 1 105 ? 2.435 8.359 -10.041 1.00 85.69 105 GLN A CA 1
ATOM 820 C C . GLN A 1 105 ? 1.799 7.805 -8.762 1.00 85.69 105 GLN A C 1
ATOM 822 O O . GLN A 1 105 ? 1.775 8.501 -7.747 1.00 85.69 105 GLN A O 1
ATOM 827 N N . GLU A 1 106 ? 1.322 6.561 -8.778 1.00 84.62 106 GLU A N 1
ATOM 828 C CA . GLU A 1 106 ? 0.764 5.904 -7.593 1.00 84.62 106 GLU A CA 1
ATOM 829 C C . GLU A 1 106 ? 1.820 5.781 -6.488 1.00 84.62 106 GLU A C 1
ATOM 831 O O . GLU A 1 106 ? 1.574 6.195 -5.351 1.00 84.62 106 GLU A O 1
ATOM 836 N N . LEU A 1 107 ? 3.041 5.359 -6.822 1.00 84.81 107 LEU A N 1
ATOM 837 C CA . LEU A 1 107 ? 4.172 5.326 -5.890 1.00 84.81 107 LEU A CA 1
ATOM 838 C C . LEU A 1 107 ? 4.459 6.680 -5.231 1.00 84.81 107 LEU A C 1
ATOM 840 O O . LEU A 1 107 ? 4.666 6.741 -4.017 1.00 84.81 107 LEU A O 1
ATOM 844 N N . GLU A 1 108 ? 4.419 7.779 -5.984 1.00 85.12 108 GLU A N 1
ATOM 845 C CA . GLU A 1 108 ? 4.587 9.116 -5.406 1.00 85.12 108 GLU A CA 1
ATOM 846 C C . GLU A 1 108 ? 3.490 9.478 -4.411 1.00 85.12 108 GLU A C 1
ATOM 848 O O . GLU A 1 108 ? 3.769 10.096 -3.381 1.00 85.12 108 GLU A O 1
ATOM 853 N N . THR A 1 109 ? 2.243 9.068 -4.659 1.00 84.19 109 THR A N 1
ATOM 854 C CA . THR A 1 109 ? 1.172 9.307 -3.680 1.00 84.19 109 THR A CA 1
ATOM 855 C C . THR A 1 109 ? 1.431 8.582 -2.356 1.00 84.19 109 THR A C 1
ATOM 857 O O . THR A 1 109 ? 1.082 9.098 -1.290 1.00 84.19 109 THR A O 1
ATOM 860 N N . MET A 1 110 ? 2.122 7.441 -2.405 1.00 83.12 110 MET A N 1
ATOM 861 C CA . MET A 1 110 ? 2.489 6.638 -1.240 1.00 83.12 110 MET A CA 1
ATOM 862 C C . MET A 1 110 ? 3.823 7.037 -0.594 1.00 83.12 110 MET A C 1
ATOM 864 O O . MET A 1 110 ? 4.164 6.479 0.451 1.00 83.12 110 MET A O 1
ATOM 868 N N . GLU A 1 111 ? 4.551 8.030 -1.121 1.00 84.12 111 GLU A N 1
ATOM 869 C CA . GLU A 1 111 ? 5.832 8.512 -0.570 1.00 84.12 111 GLU A CA 1
ATOM 870 C C . GLU A 1 111 ? 5.737 8.794 0.937 1.00 84.12 111 GLU A C 1
ATOM 872 O O . GLU A 1 111 ? 6.588 8.380 1.725 1.00 84.12 111 GLU A O 1
ATOM 877 N N . LYS A 1 112 ? 4.666 9.472 1.363 1.00 79.81 112 LYS A N 1
ATOM 878 C CA . LYS A 1 112 ? 4.468 9.852 2.772 1.00 79.81 112 LYS A CA 1
ATOM 879 C C . LYS A 1 112 ? 4.328 8.647 3.701 1.00 79.81 112 LYS A C 1
ATOM 881 O O . LYS A 1 112 ? 4.619 8.766 4.890 1.00 79.81 112 LYS A O 1
ATOM 886 N N . THR A 1 113 ? 3.881 7.521 3.159 1.00 82.12 113 THR A N 1
ATOM 887 C CA . THR A 1 113 ? 3.553 6.302 3.898 1.00 82.12 113 THR A CA 1
ATOM 888 C C . THR A 1 113 ? 4.694 5.288 3.849 1.00 82.12 113 THR A C 1
ATOM 890 O O . THR A 1 113 ? 5.006 4.663 4.865 1.00 82.12 113 THR A O 1
ATOM 893 N N . LEU A 1 114 ? 5.342 5.146 2.690 1.00 81.75 114 LEU A N 1
ATOM 894 C CA . LEU A 1 114 ? 6.381 4.149 2.415 1.00 81.75 114 LEU A CA 1
ATOM 895 C C . LEU A 1 114 ? 7.814 4.714 2.447 1.00 81.75 114 LEU A C 1
ATOM 897 O O . LEU A 1 114 ? 8.767 3.948 2.563 1.00 81.75 114 LEU A O 1
ATOM 901 N N . GLY A 1 115 ? 7.980 6.037 2.421 1.00 78.69 115 GLY A N 1
ATOM 902 C CA . GLY A 1 115 ? 9.264 6.719 2.574 1.00 78.69 115 GLY A CA 1
ATOM 903 C C . GLY A 1 115 ? 10.076 6.880 1.281 1.00 78.69 115 GLY A C 1
ATOM 904 O O . GLY A 1 115 ? 9.624 6.583 0.178 1.00 78.69 115 GLY A O 1
ATOM 905 N N . GLN A 1 116 ? 11.314 7.369 1.428 1.00 71.88 116 GLN A N 1
ATOM 906 C CA . GLN A 1 116 ? 12.179 7.794 0.312 1.00 71.88 116 GLN A CA 1
ATOM 907 C C . GLN A 1 116 ? 12.537 6.689 -0.689 1.00 71.88 116 GLN A C 1
ATOM 909 O O . GLN A 1 116 ? 12.803 6.993 -1.848 1.00 71.88 116 GLN A O 1
ATOM 914 N N . SER A 1 117 ? 12.548 5.421 -0.277 1.00 73.75 117 SER A N 1
ATOM 915 C CA . SER A 1 117 ? 12.879 4.301 -1.169 1.00 73.75 117 SER A CA 1
ATOM 916 C C . SER A 1 117 ? 11.870 4.128 -2.306 1.00 73.75 117 SER A C 1
ATOM 918 O O . SER A 1 117 ? 12.222 3.626 -3.372 1.00 73.75 117 SER A O 1
ATOM 920 N N . VAL A 1 118 ? 10.632 4.584 -2.110 1.00 78.38 118 VAL A N 1
ATOM 921 C CA . VAL A 1 118 ? 9.606 4.574 -3.155 1.00 78.38 118 VAL A CA 1
ATOM 922 C C . VAL A 1 118 ? 9.852 5.643 -4.218 1.00 78.38 118 VAL A C 1
ATOM 924 O O . VAL A 1 118 ? 9.558 5.410 -5.385 1.00 78.38 118 VAL A O 1
ATOM 927 N N . ILE A 1 119 ? 10.473 6.769 -3.858 1.00 79.94 119 ILE A N 1
ATOM 928 C CA . ILE A 1 119 ? 10.809 7.840 -4.810 1.00 79.94 119 ILE A CA 1
ATOM 929 C C . ILE A 1 119 ? 11.822 7.330 -5.831 1.00 79.94 119 ILE A C 1
ATOM 931 O O . ILE A 1 119 ? 11.608 7.466 -7.030 1.00 79.94 119 ILE A O 1
ATOM 935 N N . SER A 1 120 ? 12.885 6.669 -5.365 1.00 81.00 120 SER A N 1
ATOM 936 C CA . SER A 1 120 ? 13.884 6.081 -6.263 1.00 81.00 120 SER A CA 1
ATOM 937 C C . SER A 1 120 ? 13.289 5.016 -7.187 1.00 81.00 120 SER A C 1
ATOM 939 O O . SER A 1 120 ? 13.735 4.867 -8.322 1.00 81.00 120 SER A O 1
ATOM 941 N N . LEU A 1 121 ? 12.272 4.281 -6.720 1.00 81.69 121 LEU A N 1
ATOM 942 C CA . LEU A 1 121 ? 11.556 3.313 -7.548 1.00 81.69 121 LEU A CA 1
ATOM 943 C C . LEU A 1 121 ? 10.709 4.031 -8.612 1.00 81.69 121 LEU A C 1
ATOM 945 O O . LEU A 1 121 ? 10.802 3.688 -9.786 1.00 81.69 121 LEU A O 1
ATOM 949 N N . ALA A 1 122 ? 9.953 5.062 -8.225 1.00 83.38 122 ALA A N 1
ATOM 950 C CA . ALA A 1 122 ? 9.144 5.870 -9.137 1.00 83.38 122 ALA A CA 1
ATOM 951 C C . ALA A 1 122 ? 9.991 6.573 -10.214 1.00 83.38 122 ALA A C 1
ATOM 953 O O . ALA A 1 122 ? 9.609 6.600 -11.383 1.00 83.38 122 ALA A O 1
ATOM 954 N N . GLU A 1 123 ? 11.160 7.103 -9.849 1.00 84.88 123 GLU A N 1
ATOM 955 C CA . GLU A 1 123 ? 12.120 7.683 -10.796 1.00 84.88 123 GLU A CA 1
ATOM 956 C C . GLU A 1 123 ? 12.599 6.641 -11.813 1.00 84.88 123 GLU A C 1
ATOM 958 O O . GLU A 1 123 ? 12.532 6.892 -13.016 1.00 84.88 123 GLU A O 1
ATOM 963 N N . ARG A 1 124 ? 12.974 5.438 -11.355 1.00 83.38 124 ARG A N 1
ATOM 964 C CA . ARG A 1 124 ? 13.406 4.339 -12.232 1.00 83.38 124 ARG A CA 1
ATOM 965 C C . ARG A 1 124 ? 12.315 3.908 -13.218 1.00 83.38 124 ARG A C 1
ATOM 967 O O . ARG A 1 124 ? 12.616 3.624 -14.375 1.00 83.38 124 ARG A O 1
ATOM 974 N N . LEU A 1 125 ? 11.052 3.876 -12.785 1.00 82.12 125 LEU A N 1
ATOM 975 C CA . LEU A 1 125 ? 9.920 3.557 -13.666 1.00 82.12 125 LEU A CA 1
ATOM 976 C C . LEU A 1 125 ? 9.722 4.620 -14.748 1.00 82.12 125 LEU A C 1
ATOM 978 O O . LEU A 1 125 ? 9.480 4.277 -15.903 1.00 82.12 125 LEU A O 1
ATOM 982 N N . ARG A 1 126 ? 9.869 5.905 -14.404 1.00 84.62 126 ARG A N 1
ATOM 983 C CA . ARG A 1 126 ? 9.784 6.993 -15.388 1.00 84.62 126 ARG A CA 1
ATOM 984 C C . ARG A 1 126 ? 10.915 6.954 -16.390 1.00 84.62 126 ARG A C 1
ATOM 986 O O . ARG A 1 126 ? 10.656 7.117 -17.574 1.00 84.62 126 ARG A O 1
ATOM 993 N N . GLU A 1 127 ? 12.145 6.755 -15.925 1.00 84.19 127 GLU A N 1
ATOM 994 C CA . GLU A 1 127 ? 13.303 6.622 -16.810 1.00 84.19 127 GLU A CA 1
ATOM 995 C C . GLU A 1 127 ? 13.065 5.501 -17.823 1.00 84.19 127 GLU A C 1
ATOM 997 O O . GLU A 1 127 ? 13.195 5.731 -19.024 1.00 84.19 127 GLU A O 1
ATOM 1002 N N . ARG A 1 128 ? 12.576 4.339 -17.370 1.00 82.12 128 ARG A N 1
ATOM 1003 C CA . ARG A 1 128 ? 12.232 3.243 -18.280 1.00 82.12 128 ARG A CA 1
ATOM 1004 C C . ARG A 1 128 ? 11.091 3.593 -19.238 1.00 82.12 128 ARG A C 1
ATOM 1006 O O . ARG A 1 128 ? 11.165 3.258 -20.417 1.00 82.12 128 ARG A O 1
ATOM 1013 N N . ALA A 1 129 ? 10.047 4.269 -18.761 1.00 81.44 129 ALA A N 1
ATOM 1014 C CA . ALA A 1 129 ? 8.943 4.704 -19.614 1.00 81.44 129 ALA A CA 1
ATOM 1015 C C . ALA A 1 129 ? 9.431 5.637 -20.737 1.00 81.44 129 ALA A C 1
ATOM 1017 O O . ALA A 1 129 ? 9.049 5.459 -21.895 1.00 81.44 129 ALA A O 1
ATOM 1018 N N . PHE A 1 130 ? 10.329 6.575 -20.413 1.00 84.62 130 PHE A N 1
ATOM 1019 C CA . PHE A 1 130 ? 10.962 7.454 -21.396 1.00 84.62 130 PHE A CA 1
ATOM 1020 C C . PHE A 1 130 ? 11.825 6.685 -22.402 1.00 84.62 130 PHE A C 1
ATOM 1022 O O . PHE A 1 130 ? 11.732 6.962 -23.595 1.00 84.62 130 PHE A O 1
ATOM 1029 N N . GLU A 1 131 ? 12.616 5.705 -21.956 1.00 84.00 131 GLU A N 1
ATOM 1030 C CA . GLU A 1 131 ? 13.405 4.850 -22.855 1.00 84.00 131 GLU A CA 1
ATOM 1031 C C . GLU A 1 131 ? 12.513 4.098 -23.854 1.00 84.00 131 GLU A C 1
ATOM 1033 O O . GLU A 1 131 ? 12.802 4.082 -25.048 1.00 84.00 131 GLU A O 1
ATOM 1038 N N . ILE A 1 132 ? 11.391 3.529 -23.398 1.00 81.44 132 ILE A N 1
ATOM 1039 C CA . ILE A 1 132 ? 10.440 2.811 -24.263 1.00 81.44 132 ILE A CA 1
ATOM 1040 C C . ILE A 1 132 ? 9.800 3.756 -25.293 1.00 81.44 132 I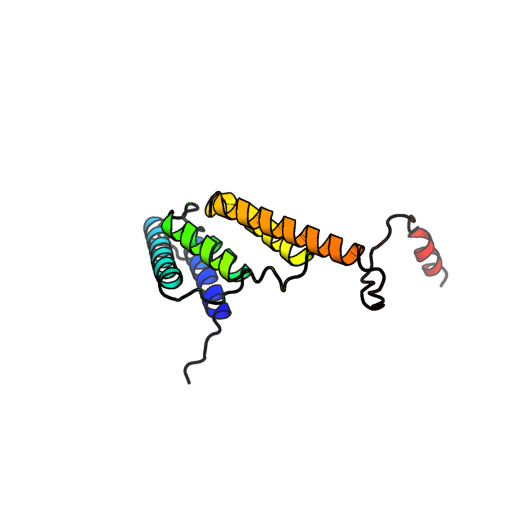LE A C 1
ATOM 1042 O O . ILE A 1 132 ? 9.604 3.381 -26.453 1.00 81.44 132 ILE A O 1
ATOM 1046 N N . GLU A 1 133 ? 9.457 4.984 -24.896 1.00 80.12 133 GLU A N 1
ATOM 1047 C CA . GLU A 1 133 ? 8.944 5.99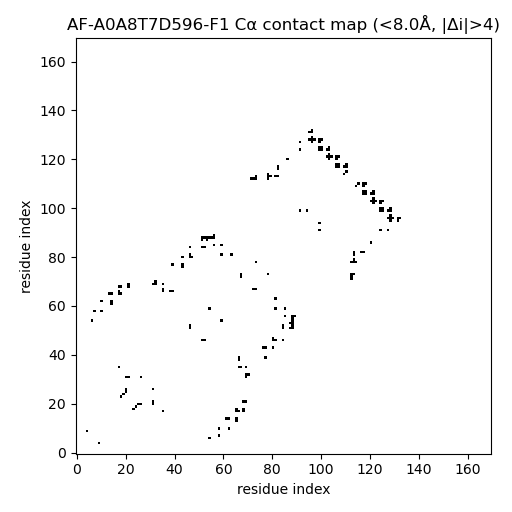2 -25.829 1.00 80.12 133 GLU A CA 1
ATOM 1048 C C . GLU A 1 133 ? 9.997 6.423 -26.858 1.00 80.12 133 GLU A C 1
ATOM 1050 O O . GLU A 1 133 ? 9.667 6.576 -28.037 1.00 80.12 133 GLU A O 1
ATOM 1055 N N . GLU A 1 134 ? 11.256 6.583 -26.444 1.00 79.62 134 GLU A N 1
ATOM 1056 C CA . GLU A 1 134 ? 12.367 6.926 -27.335 1.00 79.62 134 GLU A CA 1
ATOM 1057 C C . GLU A 1 134 ? 12.658 5.790 -28.331 1.00 79.62 134 GLU A C 1
ATOM 1059 O O . GLU A 1 134 ? 12.775 6.042 -29.532 1.00 79.62 134 GLU A O 1
ATOM 1064 N N . GLU A 1 135 ? 12.674 4.535 -27.872 1.00 78.12 135 GLU A N 1
ATOM 1065 C CA . GLU A 1 135 ? 12.814 3.342 -28.718 1.00 78.12 135 GLU A CA 1
ATOM 1066 C C . GLU A 1 135 ? 11.692 3.253 -29.767 1.00 78.12 135 GLU A C 1
ATOM 1068 O O . GLU A 1 135 ? 11.963 2.998 -30.943 1.00 78.12 135 GLU A O 1
ATOM 1073 N N . ARG A 1 136 ? 10.438 3.542 -29.384 1.00 66.69 136 ARG A N 1
ATOM 1074 C CA . ARG A 1 136 ? 9.296 3.587 -30.319 1.00 66.69 136 ARG A CA 1
ATOM 1075 C C . ARG A 1 136 ? 9.430 4.684 -31.372 1.00 66.69 136 ARG A C 1
ATOM 1077 O O . ARG A 1 136 ? 9.046 4.475 -32.520 1.00 66.69 136 ARG A O 1
ATOM 1084 N N . GLN A 1 137 ? 9.943 5.854 -31.000 1.00 64.12 137 GLN A N 1
ATOM 1085 C CA . GLN A 1 137 ? 10.155 6.963 -31.938 1.00 64.12 137 GLN A CA 1
ATOM 1086 C C . GLN A 1 137 ? 11.358 6.721 -32.864 1.00 64.12 137 GLN A C 1
ATOM 1088 O O . GLN A 1 137 ? 11.396 7.248 -33.979 1.00 64.12 137 GLN A O 1
ATOM 1093 N N . ALA A 1 138 ? 12.326 5.915 -32.422 1.00 62.69 138 ALA A N 1
ATOM 1094 C CA . ALA A 1 138 ? 13.536 5.576 -33.160 1.00 62.69 138 ALA A CA 1
ATOM 1095 C C . ALA A 1 138 ? 13.378 4.395 -34.139 1.00 62.69 138 ALA A C 1
ATOM 1097 O O . ALA A 1 138 ? 14.302 4.162 -34.925 1.00 62.69 138 ALA A O 1
ATOM 1098 N N . ASP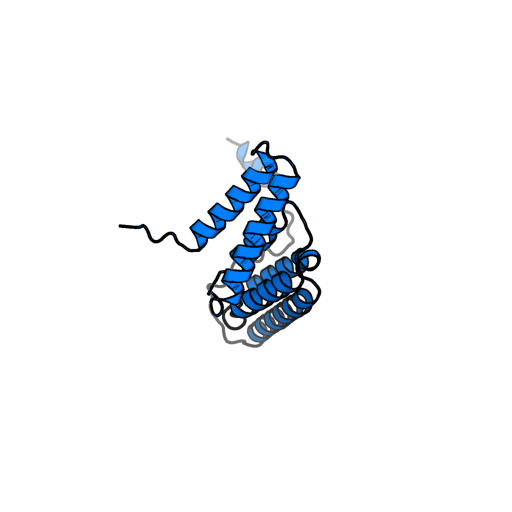 A 1 139 ? 12.242 3.680 -34.141 1.00 55.69 139 ASP A N 1
ATOM 1099 C CA . ASP A 1 139 ? 11.964 2.569 -35.064 1.00 55.69 139 ASP A CA 1
ATOM 1100 C C . ASP A 1 139 ? 11.031 2.979 -36.233 1.00 55.69 139 ASP A C 1
ATOM 1102 O O . ASP A 1 139 ? 9.804 2.863 -36.148 1.00 55.69 139 ASP A O 1
ATOM 1106 N N . PRO A 1 140 ? 11.576 3.442 -37.377 1.00 52.28 140 PRO A N 1
ATOM 1107 C CA . PRO A 1 140 ? 10.790 3.866 -38.537 1.00 52.28 140 PRO A CA 1
ATOM 1108 C C . PRO A 1 140 ? 10.108 2.714 -39.302 1.00 52.28 140 PRO A C 1
ATOM 1110 O O . PRO A 1 140 ? 9.521 2.967 -40.356 1.00 52.28 140 PRO A O 1
ATOM 1113 N N . TYR A 1 141 ? 10.178 1.462 -38.824 1.00 51.84 141 TYR A N 1
ATOM 1114 C CA . TYR A 1 141 ? 9.606 0.293 -39.507 1.00 51.84 141 TYR A CA 1
ATOM 1115 C C . TYR A 1 141 ? 8.428 -0.381 -38.792 1.00 51.84 141 TYR A C 1
ATOM 1117 O O . TYR A 1 141 ? 7.877 -1.335 -39.349 1.00 51.84 141 TYR A O 1
ATOM 1125 N N . SER A 1 142 ? 7.950 0.121 -37.648 1.00 49.72 142 SER A N 1
ATOM 1126 C CA . SER A 1 142 ? 6.706 -0.382 -37.040 1.00 49.72 142 SER A CA 1
ATOM 1127 C C . SER A 1 142 ? 5.477 0.211 -37.761 1.00 49.72 142 SER A C 1
ATOM 1129 O O . SER A 1 142 ? 4.777 1.115 -37.317 1.00 49.72 142 SER A O 1
ATOM 1131 N N . SER A 1 143 ? 5.261 -0.258 -38.991 1.00 48.72 143 SER A N 1
ATOM 1132 C CA . SER A 1 143 ? 4.025 -0.053 -39.747 1.00 48.72 143 SER A CA 1
ATOM 1133 C C . SER A 1 143 ? 2.974 -1.057 -39.270 1.00 48.72 143 SER A C 1
ATOM 1135 O O . SER A 1 143 ? 2.608 -1.957 -40.024 1.00 48.72 143 SER A O 1
ATOM 1137 N N . ASP A 1 144 ? 2.516 -0.933 -38.021 1.00 47.50 144 ASP A N 1
ATOM 1138 C CA . ASP A 1 144 ? 1.283 -1.590 -37.586 1.00 47.50 144 ASP A CA 1
ATOM 1139 C C . ASP A 1 144 ? 0.126 -0.573 -37.647 1.00 47.50 144 ASP A C 1
ATOM 1141 O O . ASP A 1 144 ? 0.023 0.309 -36.789 1.00 47.50 144 ASP A O 1
ATOM 1145 N N . PRO A 1 145 ? -0.723 -0.616 -38.693 1.00 48.97 145 PRO A N 1
ATOM 1146 C CA . PRO A 1 145 ? -1.775 0.374 -38.911 1.00 48.97 145 PRO A CA 1
ATOM 1147 C C . PRO A 1 145 ? -2.918 0.318 -37.879 1.00 48.97 145 PRO A C 1
ATOM 1149 O O . PRO A 1 145 ? -3.842 1.125 -37.976 1.00 48.97 145 PRO A O 1
ATOM 1152 N N . GLU A 1 146 ? -2.881 -0.583 -36.889 1.00 51.78 146 GLU A N 1
ATOM 1153 C CA . GLU A 1 146 ? -3.918 -0.681 -35.851 1.00 51.78 146 GLU A CA 1
ATOM 1154 C C . GLU A 1 146 ? -3.675 0.187 -34.598 1.00 51.78 146 GLU A C 1
ATOM 1156 O O . GLU A 1 146 ? -4.571 0.307 -33.762 1.00 51.78 146 GLU A O 1
ATOM 1161 N N . GLN A 1 147 ? -2.530 0.871 -34.465 1.00 49.03 147 GLN A N 1
ATOM 1162 C CA . GLN A 1 147 ? -2.249 1.725 -33.292 1.00 49.03 147 GLN A CA 1
ATOM 1163 C C . GLN A 1 147 ? -2.694 3.192 -33.415 1.00 49.03 147 GLN A C 1
ATOM 1165 O O . GLN A 1 147 ? -2.448 3.989 -32.508 1.00 49.03 147 GLN A O 1
ATOM 1170 N N . HIS A 1 148 ? -3.439 3.569 -34.459 1.00 44.84 148 HIS A N 1
ATOM 1171 C CA . HIS A 1 148 ? -4.114 4.872 -34.502 1.00 44.84 148 HIS A CA 1
ATOM 1172 C C . HIS A 1 148 ? -5.374 4.882 -33.620 1.00 44.84 148 HIS A C 1
ATOM 1174 O O . HIS A 1 148 ? -6.503 5.033 -34.087 1.00 44.84 148 HIS A O 1
ATOM 1180 N N . ARG A 1 149 ? -5.185 4.748 -32.304 1.00 45.75 149 ARG A N 1
ATOM 1181 C CA . ARG A 1 149 ? -6.201 5.109 -31.315 1.00 45.75 149 ARG A CA 1
ATOM 1182 C C . ARG A 1 149 ? -6.176 6.633 -31.174 1.00 45.75 149 ARG A C 1
ATOM 1184 O O . ARG A 1 149 ? -5.341 7.172 -30.465 1.00 45.75 149 ARG A O 1
ATOM 1191 N N . TYR A 1 150 ? -7.053 7.288 -31.938 1.00 42.50 150 TYR A N 1
ATOM 1192 C CA . TYR A 1 150 ? -7.486 8.690 -31.841 1.00 42.50 150 TYR A CA 1
ATOM 1193 C C . TYR A 1 150 ? -6.646 9.604 -30.934 1.00 42.50 150 TYR A C 1
ATOM 1195 O O . TYR A 1 150 ? -6.931 9.758 -29.748 1.00 42.50 150 TYR A O 1
ATOM 1203 N N . THR A 1 151 ? -5.691 10.312 -31.527 1.00 44.50 151 THR A N 1
ATOM 1204 C CA . THR A 1 151 ? -5.284 11.635 -31.053 1.00 44.50 151 THR A CA 1
ATOM 1205 C C . THR A 1 151 ? -6.289 12.641 -31.619 1.00 44.50 151 THR A C 1
ATOM 1207 O O . THR A 1 151 ? -6.314 12.832 -32.835 1.00 44.50 151 THR A O 1
ATOM 1210 N N . PRO A 1 152 ? -7.163 13.270 -30.813 1.00 44.44 152 PRO A N 1
ATOM 1211 C CA . PRO A 1 152 ? -7.928 14.401 -31.305 1.00 44.44 152 PRO A CA 1
ATOM 1212 C C . PRO A 1 152 ? -6.965 15.584 -31.438 1.00 44.44 152 PRO A C 1
ATOM 1214 O O . PRO A 1 152 ? -6.487 16.122 -30.440 1.00 44.44 152 PRO A O 1
ATOM 1217 N N . GLU A 1 153 ? -6.647 15.966 -32.675 1.00 44.34 153 GLU A N 1
ATOM 1218 C CA . GLU A 1 153 ? -6.022 17.260 -32.942 1.00 44.34 153 GLU A CA 1
ATOM 1219 C C . GLU A 1 153 ? -6.941 18.369 -32.401 1.00 44.34 153 GLU A C 1
ATOM 1221 O O . GLU A 1 153 ? -8.139 18.383 -32.704 1.00 44.34 153 GLU A O 1
ATOM 1226 N N . PRO A 1 154 ? -6.432 19.310 -31.590 1.00 52.75 154 PRO A N 1
ATOM 1227 C CA . PRO A 1 154 ? -7.217 20.451 -31.179 1.00 52.75 154 PRO A CA 1
ATOM 1228 C C . PRO A 1 154 ? -7.109 21.500 -32.284 1.00 52.75 154 PRO A C 1
ATOM 1230 O O . PRO A 1 154 ? -6.035 22.065 -32.462 1.00 52.75 154 PRO A O 1
ATOM 1233 N N . THR A 1 155 ? -8.197 21.745 -33.019 1.00 52.47 155 THR A N 1
ATOM 1234 C CA . THR A 1 155 ? -8.697 23.062 -33.485 1.00 52.47 155 THR A CA 1
ATOM 1235 C C . THR A 1 155 ? -9.466 22.964 -34.805 1.00 52.47 155 THR A C 1
ATOM 1237 O O . THR A 1 155 ? -8.919 23.139 -35.882 1.00 52.47 155 THR A O 1
ATOM 1240 N N . GLU A 1 156 ? -10.780 22.811 -34.699 1.00 53.88 156 GLU A N 1
ATOM 1241 C CA . GLU A 1 156 ? -11.733 23.543 -35.536 1.00 53.88 156 GLU A CA 1
ATOM 1242 C C . GLU A 1 156 ? -12.986 23.727 -34.671 1.00 53.88 156 GLU A C 1
ATOM 1244 O O . GLU A 1 156 ? -13.509 22.760 -34.114 1.00 53.88 156 GLU A O 1
ATOM 1249 N N . GLU A 1 157 ? -13.388 24.979 -34.436 1.00 55.41 157 GLU A N 1
ATOM 1250 C CA . GLU A 1 157 ? -14.619 25.306 -33.712 1.00 55.41 157 GLU A CA 1
ATOM 1251 C C . GLU A 1 157 ? -15.794 24.628 -34.422 1.00 55.41 157 GLU A C 1
ATOM 1253 O O . GLU A 1 157 ? -16.185 25.004 -35.524 1.00 55.41 157 GLU A O 1
ATOM 1258 N N . PHE A 1 158 ? -16.322 23.582 -33.793 1.00 54.78 158 PHE A N 1
ATOM 1259 C CA . PHE A 1 158 ? -17.486 22.856 -34.272 1.00 54.78 158 PHE A CA 1
ATOM 1260 C C . PHE A 1 158 ? -18.715 23.740 -34.031 1.00 54.78 158 PHE A C 1
ATOM 1262 O O . PHE A 1 158 ? -19.155 23.889 -32.889 1.00 54.78 158 PHE A O 1
ATOM 1269 N N . ASP A 1 159 ? -19.234 24.369 -35.084 1.00 57.19 159 ASP A N 1
ATOM 1270 C CA . ASP A 1 159 ? -20.386 25.266 -34.989 1.00 57.19 159 ASP A CA 1
ATOM 1271 C C . ASP A 1 159 ? -21.680 24.448 -34.833 1.00 57.19 159 ASP A C 1
ATOM 1273 O O . ASP A 1 159 ? -22.224 23.867 -35.775 1.00 57.19 159 ASP A O 1
ATOM 1277 N N . ILE A 1 160 ? -22.139 24.330 -33.586 1.00 62.94 160 ILE A N 1
ATOM 1278 C CA . ILE A 1 160 ? -23.292 23.509 -33.189 1.00 62.94 160 ILE A CA 1
ATOM 1279 C C . ILE A 1 160 ? -24.600 24.061 -33.786 1.00 62.94 160 ILE A C 1
ATOM 1281 O O . ILE A 1 160 ? -25.566 23.311 -33.947 1.00 62.94 160 ILE A O 1
ATOM 1285 N N . ASP A 1 161 ? -24.639 25.337 -34.173 1.00 60.56 161 ASP A N 1
ATOM 1286 C CA . ASP A 1 161 ? -25.849 25.985 -34.684 1.00 60.56 161 ASP A CA 1
ATOM 1287 C C . ASP A 1 161 ? -26.260 25.465 -36.078 1.00 60.56 161 ASP A C 1
ATOM 1289 O O . ASP A 1 161 ? -27.454 25.411 -36.397 1.00 60.56 161 ASP A O 1
ATOM 1293 N N . GLU A 1 162 ? -25.315 24.968 -36.884 1.00 60.50 162 GLU A N 1
ATOM 1294 C CA . GLU A 1 162 ? -25.608 24.399 -38.209 1.00 60.50 162 GLU A CA 1
ATOM 1295 C C . GLU A 1 162 ? -26.300 23.021 -38.118 1.00 60.50 162 GLU A C 1
ATOM 1297 O O . GLU A 1 162 ? -27.129 22.667 -38.962 1.00 60.50 162 GLU A O 1
ATOM 1302 N N . LEU A 1 163 ? -26.047 22.268 -37.039 1.00 61.25 163 LEU A N 1
ATOM 1303 C CA . LEU A 1 163 ? -26.658 20.954 -36.789 1.00 61.25 163 LEU A CA 1
ATOM 1304 C C . LEU A 1 163 ? -28.156 21.041 -36.467 1.00 61.25 163 LEU A C 1
ATOM 1306 O O . LEU A 1 163 ? -28.910 20.113 -36.771 1.00 61.25 163 LEU A O 1
ATOM 1310 N N . PHE A 1 164 ? -28.610 22.151 -35.881 1.00 59.62 164 PHE A N 1
ATOM 1311 C CA . PHE A 1 164 ? -30.018 22.341 -35.521 1.00 59.62 164 PHE A CA 1
ATOM 1312 C C . PHE A 1 164 ? -30.834 23.055 -36.602 1.00 59.62 164 PHE A C 1
ATOM 1314 O O . PHE A 1 164 ? -32.060 22.913 -36.623 1.00 59.62 164 PHE A O 1
ATOM 1321 N N . ALA A 1 165 ? -30.188 23.744 -37.547 1.00 61.22 165 ALA A N 1
ATOM 1322 C CA . ALA A 1 165 ? -30.871 24.379 -38.675 1.00 61.22 165 ALA A CA 1
ATOM 1323 C C . ALA A 1 165 ? -31.618 23.358 -39.561 1.00 61.22 165 ALA A C 1
ATOM 1325 O O . ALA A 1 165 ? -32.700 23.648 -40.066 1.00 61.22 165 ALA A O 1
ATOM 1326 N N . GLY A 1 166 ? -31.100 22.130 -39.681 1.00 58.59 166 GLY A N 1
ATOM 1327 C CA . GLY A 1 166 ? -31.738 21.046 -40.440 1.00 58.59 166 GLY A CA 1
ATOM 1328 C C . GLY A 1 166 ? -32.908 20.339 -39.738 1.00 58.59 166 GLY A C 1
ATOM 1329 O O . GLY A 1 166 ? -33.588 19.526 -40.363 1.00 58.59 166 GLY A O 1
ATOM 1330 N N . LEU A 1 167 ? -33.155 20.618 -38.452 1.00 56.00 167 LEU A N 1
ATOM 1331 C CA . LEU A 1 167 ? -34.189 19.956 -37.639 1.00 56.00 167 LEU A CA 1
ATOM 1332 C C . LEU A 1 167 ? -35.493 20.760 -37.522 1.00 56.00 167 LEU A C 1
ATOM 1334 O O . LEU A 1 167 ? -36.487 20.227 -37.033 1.00 56.00 167 LEU A O 1
ATOM 1338 N N . LEU A 1 168 ? -35.500 22.013 -37.986 1.00 55.28 168 LEU A N 1
ATOM 1339 C CA . LEU A 1 168 ? -36.665 22.905 -37.956 1.00 55.28 168 LEU A CA 1
ATOM 1340 C C . LEU A 1 168 ? -37.412 23.013 -39.296 1.00 55.28 168 LEU A C 1
ATOM 1342 O O . LEU A 1 168 ? -38.449 23.668 -39.339 1.00 55.28 168 LEU A O 1
ATOM 1346 N N . ASP A 1 169 ? -36.932 22.360 -40.361 1.00 55.84 169 ASP A N 1
ATOM 1347 C CA . ASP A 1 169 ? -37.527 22.437 -41.709 1.00 55.84 169 ASP A CA 1
ATOM 1348 C C . ASP A 1 169 ? -38.327 21.171 -42.103 1.00 55.84 169 ASP A C 1
ATOM 1350 O O . ASP A 1 169 ? -38.375 20.766 -43.268 1.00 55.84 169 ASP A O 1
ATOM 1354 N N . ARG A 1 170 ? -38.955 20.508 -41.120 1.00 44.44 170 ARG A N 1
ATOM 1355 C CA . ARG A 1 170 ? -39.937 19.430 -41.341 1.00 44.44 170 ARG A CA 1
ATOM 1356 C C . ARG A 1 170 ? -41.247 19.666 -40.607 1.00 44.44 170 ARG A C 1
ATOM 1358 O O . ARG A 1 170 ? -41.200 19.895 -39.381 1.00 44.44 170 ARG A O 1
#

Secondary structure (DSSP, 8-state):
------HHHHHHHHHHHHHHHHHHS---HHHHHHHHHHHHHHHHHHHHHSS-----HHHHHHHHHHTTSS--PPPHHHHHHHHHHHHHH--TTTS-HHHHHHHHHHHHHTHHHH-HHHHHHHHHHHHHHHHHHHHHHH-TT---TT-------------HHHHHHTTS--

Nearest PDB structures (foldseek):
  6rwh-assembly1_A-2  TM=2.950E-01  e=7.174E+00  Homo sapiens

pLDDT: mean 75.85, std 15.62, range [36.62, 95.75]

Radius of gyration: 23.26 Å; Cα contacts (8 Å, |Δi|>4): 113; chains: 1; bounding box: 54×55×63 Å

Solvent-accessible surface area (backbone atoms only — not comparable to full-atom values): 10154 Å² total; per-residue (Å²): 133,80,76,83,71,51,71,64,61,54,52,54,50,52,34,55,49,44,51,40,48,74,77,67,58,84,60,55,69,71,57,48,52,51,50,43,52,50,52,49,52,51,48,45,49,49,61,72,68,43,82,71,68,90,49,62,60,72,58,55,51,48,49,54,49,45,57,27,74,86,48,65,74,61,55,70,69,50,26,52,45,50,52,54,40,47,61,66,44,52,58,76,90,81,57,56,41,68,58,30,44,52,52,22,51,54,36,56,74,39,28,88,48,51,34,73,71,37,48,61,50,23,51,52,32,40,52,50,20,51,50,52,52,50,53,59,72,70,46,93,73,77,82,61,85,82,72,78,72,78,78,81,77,92,84,72,90,77,66,67,68,65,70,54,62,74,70,72,81,119

Foldseek 3Di:
DPPPDPPLNVLVVLLVVLVCLLPPPPDDLVVNLVVLVVLLVVQLCVLVPDPQDLDALVSLLSSLCSSPVSPLEDDLSSLVSSLVSNVVNCPLVPDALVVLQVSLVSLVVCCSHSHDSSPVVSVVSNVSSVVRVVVVVPDPPPPPVPPCPDDPDDDDPDDVVVVCVVVPPD

Mean predicted aligned error: 13.73 Å

Sequence (170 aa):
HVAEISNDDSIATIIQLQEWIVESSDWNYGDKVRSEMSLRAALLSELSSNGYVDVETNLLYSLVEAVTLINPMLTADLQVSFVQTIEYSMHIDEIDANTLFSEAQELETMEKTLGQSVISLAERLRERAFEIEEERQADPYSSDPEQHRYTPEPTEEFDIDELFAGLLDR